Protein AF-A0A6G1HLI0-F1 (afdb_monomer_lite)

Foldseek 3Di:
DDDDDDDDDPDDPPPPPPPVPVPPAQQQWDQFPPPRFIAGALLDPVQQVVVVSRHHHGPPDDDDDDDPDDDCVVLQSNLSNQLSCVVSVHDDDDDDPPPSHHNDDDDDPPDDPPPPPPPPPPDDPPVCPVVPPPDPPDPDDDDDDDD

Sequence (147 aa):
MSFRKRSIPLSSPSTPSTSSSTPQALPGTRPSTTHSRTTTSTGTPSLDKLLGLGAGLALGTSLLLQESGTTDFARALLGTYASEGILQGHTVIVLAPEGSLPLPGLAAERAPPPAKDAPGAGEDMRIAWRYKRLGPHGETRGAWPAD

Structure (mmCIF, N/CA/C/O backbone):
data_AF-A0A6G1HLI0-F1
#
_entry.id   AF-A0A6G1HLI0-F1
#
loop_
_atom_site.group_PDB
_atom_site.id
_atom_site.type_symbol
_atom_site.label_atom_id
_atom_site.label_alt_id
_atom_site.label_comp_id
_atom_site.label_asym_id
_atom_site.label_entity_id
_atom_site.label_seq_id
_atom_site.pdbx_PDB_ins_code
_atom_site.Cartn_x
_atom_site.Cartn_y
_atom_site.Cartn_z
_atom_site.occupancy
_atom_site.B_iso_or_equiv
_atom_site.auth_seq_id
_atom_site.auth_comp_id
_atom_site.auth_asym_id
_atom_site.auth_atom_id
_atom_site.pdbx_PDB_model_num
ATOM 1 N N . MET A 1 1 ? 5.927 -54.879 -58.280 1.00 43.59 1 MET A N 1
ATOM 2 C CA . MET A 1 1 ? 4.859 -53.856 -58.214 1.00 43.59 1 MET A CA 1
ATOM 3 C C . MET A 1 1 ? 5.524 -52.487 -58.156 1.00 43.59 1 MET A C 1
ATOM 5 O O . MET A 1 1 ? 6.368 -52.275 -57.298 1.00 43.59 1 MET A O 1
ATOM 9 N N . SER A 1 2 ? 5.263 -51.632 -59.147 1.00 58.97 2 SER A N 1
ATOM 10 C CA . SER A 1 2 ? 5.956 -50.351 -59.364 1.00 58.97 2 SER A CA 1
ATOM 11 C C . SER A 1 2 ? 5.308 -49.241 -58.534 1.00 58.97 2 SER A C 1
ATOM 13 O O . SER A 1 2 ? 4.133 -48.935 -58.727 1.00 58.97 2 SER A O 1
ATOM 15 N N . PHE A 1 3 ? 6.065 -48.628 -57.623 1.00 53.69 3 PHE A N 1
ATOM 16 C CA . PHE A 1 3 ? 5.626 -47.439 -56.895 1.00 53.69 3 PHE A CA 1
ATOM 17 C C . PHE A 1 3 ? 5.990 -46.191 -57.705 1.00 53.69 3 PHE A C 1
ATOM 19 O O . PHE A 1 3 ? 7.150 -45.786 -57.768 1.00 53.69 3 PHE A O 1
ATOM 26 N N . ARG A 1 4 ? 4.994 -45.570 -58.349 1.00 65.00 4 ARG A N 1
ATOM 27 C CA . ARG A 1 4 ? 5.162 -44.250 -58.971 1.00 65.00 4 ARG A CA 1
ATOM 28 C C . ARG A 1 4 ? 5.201 -43.182 -57.879 1.00 65.00 4 ARG A C 1
ATOM 30 O O . ARG A 1 4 ? 4.207 -42.948 -57.194 1.00 65.00 4 ARG A O 1
ATOM 37 N N . LYS A 1 5 ? 6.348 -42.516 -57.745 1.00 66.06 5 LYS A N 1
ATOM 38 C CA . LYS A 1 5 ? 6.550 -41.359 -56.866 1.00 66.06 5 LYS A CA 1
ATOM 39 C C . LYS A 1 5 ? 5.702 -40.184 -57.371 1.00 66.06 5 LYS A C 1
ATOM 41 O O . LYS A 1 5 ? 6.058 -39.533 -58.346 1.00 66.06 5 LYS A O 1
ATOM 46 N N . ARG A 1 6 ? 4.561 -39.928 -56.726 1.00 65.44 6 ARG A N 1
ATOM 47 C CA . ARG A 1 6 ? 3.786 -38.686 -56.891 1.00 65.44 6 ARG A CA 1
ATOM 48 C C . ARG A 1 6 ? 4.458 -37.597 -56.058 1.00 65.44 6 ARG A C 1
ATOM 50 O O . ARG A 1 6 ? 4.404 -37.636 -54.835 1.00 65.44 6 ARG A O 1
ATOM 57 N N . SER A 1 7 ? 5.113 -36.648 -56.715 1.00 57.88 7 SER A N 1
ATOM 58 C CA . SER A 1 7 ? 5.595 -35.418 -56.086 1.00 57.88 7 SER A CA 1
ATOM 59 C C . SER A 1 7 ? 4.435 -34.430 -55.968 1.00 57.88 7 SER A C 1
ATOM 61 O O . SER A 1 7 ? 4.006 -33.862 -56.970 1.00 57.88 7 SER A O 1
ATOM 63 N N . ILE A 1 8 ? 3.912 -34.254 -54.756 1.00 60.69 8 ILE A N 1
ATOM 64 C CA . ILE A 1 8 ? 2.954 -33.195 -54.430 1.00 60.69 8 ILE A CA 1
ATOM 65 C C . ILE A 1 8 ? 3.783 -31.962 -54.047 1.00 60.69 8 ILE A C 1
ATOM 67 O O . ILE A 1 8 ? 4.501 -32.028 -53.048 1.00 60.69 8 ILE A O 1
ATOM 71 N N . PRO A 1 9 ? 3.744 -30.854 -54.804 1.00 54.84 9 PRO A N 1
ATOM 72 C CA . PRO A 1 9 ? 4.350 -29.615 -54.346 1.00 54.84 9 PRO A CA 1
ATOM 73 C C . PRO A 1 9 ? 3.471 -29.018 -53.236 1.00 54.84 9 PRO A C 1
ATOM 75 O O . PRO A 1 9 ? 2.385 -28.509 -53.508 1.00 54.84 9 PRO A O 1
ATOM 78 N N . LEU A 1 10 ? 3.926 -29.079 -51.979 1.00 51.47 10 LEU A N 1
ATOM 79 C CA . LEU A 1 10 ? 3.397 -28.220 -50.916 1.00 51.47 10 LEU A CA 1
ATOM 80 C C . LEU A 1 10 ? 3.886 -26.795 -51.193 1.00 51.47 10 LEU A C 1
A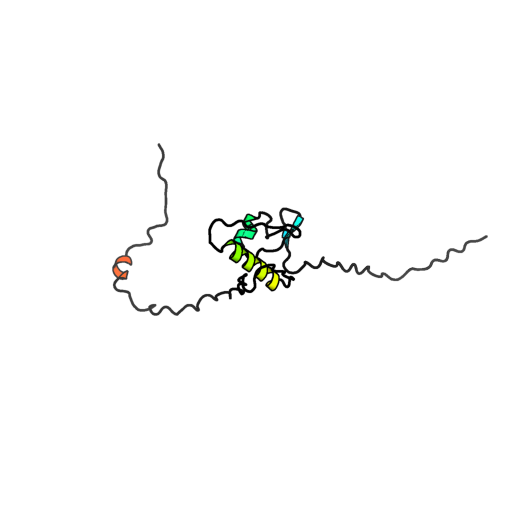TOM 82 O O . LEU A 1 10 ? 4.996 -26.429 -50.817 1.00 51.47 10 LEU A O 1
ATOM 86 N N . SER A 1 11 ? 3.068 -26.002 -51.882 1.00 57.34 11 SER A N 1
ATOM 87 C CA . SER A 1 11 ? 3.250 -24.556 -51.955 1.00 57.34 11 SER A CA 1
ATOM 88 C C . SER A 1 11 ? 2.165 -23.873 -51.139 1.00 57.34 11 SER A C 1
ATOM 90 O O . SER A 1 11 ? 1.025 -23.751 -51.575 1.00 57.34 11 SER A O 1
ATOM 92 N N . SER A 1 12 ? 2.552 -23.439 -49.945 1.00 59.72 12 SER A N 1
ATOM 93 C CA . SER A 1 12 ? 2.124 -22.175 -49.352 1.00 59.72 12 SER A CA 1
ATOM 94 C C . SER A 1 12 ? 3.052 -21.901 -48.167 1.00 59.72 12 SER A C 1
ATOM 96 O O . SER A 1 12 ? 3.007 -22.663 -47.197 1.00 59.72 12 SER A O 1
ATOM 98 N N . PRO A 1 13 ? 3.896 -20.856 -48.186 1.00 51.66 13 PRO A N 1
ATOM 99 C CA . PRO A 1 13 ? 4.469 -20.353 -46.953 1.00 51.66 13 PRO A CA 1
ATOM 100 C C . PRO A 1 13 ? 3.324 -19.694 -46.180 1.00 51.66 13 PRO A C 1
ATOM 102 O O . PRO A 1 13 ? 3.082 -18.497 -46.301 1.00 51.66 13 PRO A O 1
ATOM 105 N N . SER A 1 14 ? 2.583 -20.475 -45.394 1.00 53.16 14 SER A N 1
ATOM 106 C CA . SER A 1 14 ? 1.945 -19.899 -44.222 1.00 53.16 14 SER A CA 1
ATOM 107 C C . SER A 1 14 ? 3.102 -19.507 -43.321 1.00 53.16 14 SER A C 1
ATOM 109 O O . SER A 1 14 ? 3.684 -20.353 -42.639 1.00 53.16 14 SER A O 1
ATOM 111 N N . THR A 1 15 ? 3.499 -18.240 -43.390 1.00 56.34 15 THR A N 1
ATOM 112 C CA . THR A 1 15 ? 4.251 -17.596 -42.322 1.00 56.34 15 THR A CA 1
ATOM 113 C C . THR A 1 15 ? 3.584 -18.064 -41.034 1.00 56.34 15 THR A C 1
ATOM 115 O O . THR A 1 15 ? 2.379 -17.828 -40.892 1.00 56.34 15 THR A O 1
ATOM 118 N N . PRO A 1 16 ? 4.266 -18.772 -40.116 1.00 52.97 16 PRO A N 1
ATOM 119 C CA . PRO A 1 16 ? 3.753 -18.811 -38.769 1.00 52.97 16 PRO A CA 1
ATOM 120 C C . PRO A 1 16 ? 3.744 -17.343 -38.366 1.00 52.97 16 PRO A C 1
ATOM 122 O O . PRO A 1 16 ? 4.791 -16.739 -38.127 1.00 52.97 16 PRO A O 1
ATOM 125 N N . SER A 1 17 ? 2.565 -16.724 -38.380 1.00 51.72 17 SER A N 1
ATOM 126 C CA . SER A 1 17 ? 2.309 -15.562 -37.561 1.00 51.72 17 SER A CA 1
ATOM 127 C C . SER A 1 17 ? 2.446 -16.086 -36.143 1.00 51.72 17 SER A C 1
ATOM 129 O O . SER A 1 17 ? 1.464 -16.421 -35.483 1.00 51.72 17 SER A O 1
ATOM 131 N N . THR A 1 18 ? 3.693 -16.231 -35.699 1.00 51.44 18 THR A N 1
ATOM 132 C CA . THR A 1 18 ? 4.051 -16.142 -34.304 1.00 51.44 18 THR A CA 1
ATOM 133 C C . THR A 1 18 ? 3.601 -14.742 -33.948 1.00 51.44 18 THR A C 1
ATOM 135 O O . THR A 1 18 ? 4.352 -13.777 -34.066 1.00 51.44 18 THR A O 1
ATOM 138 N N . SER A 1 19 ? 2.317 -14.607 -33.619 1.00 52.25 19 SER A N 1
ATOM 139 C CA . SER A 1 19 ? 1.855 -13.547 -32.760 1.00 52.25 19 SER A CA 1
ATOM 140 C C . SER A 1 19 ? 2.711 -13.731 -31.525 1.00 52.25 19 SER A C 1
ATOM 142 O O . SER A 1 19 ? 2.434 -14.588 -30.685 1.00 52.25 19 SER A O 1
ATOM 144 N N . SER A 1 20 ? 3.834 -13.020 -31.484 1.00 52.12 20 SER A N 1
ATOM 145 C CA . SER A 1 20 ? 4.562 -12.765 -30.266 1.00 52.12 20 SER A CA 1
ATOM 146 C C . SER A 1 20 ? 3.558 -12.021 -29.404 1.00 52.12 20 SER A C 1
ATOM 148 O O . SER A 1 20 ? 3.474 -10.795 -29.454 1.00 52.12 20 SER A O 1
ATOM 150 N N . SER A 1 21 ? 2.703 -12.773 -28.712 1.00 55.59 21 SER A N 1
ATOM 151 C CA . SER A 1 21 ? 1.903 -12.276 -27.618 1.00 55.59 21 SER A CA 1
ATOM 152 C C . SER A 1 21 ? 2.939 -11.876 -26.589 1.00 55.59 21 SER A C 1
ATOM 154 O O . SER A 1 21 ? 3.389 -12.692 -25.783 1.00 55.59 21 SER A O 1
ATOM 156 N N . THR A 1 22 ? 3.428 -10.644 -26.711 1.00 60.53 22 THR A N 1
ATOM 157 C CA . THR A 1 22 ? 4.144 -9.987 -25.638 1.00 60.53 22 THR A CA 1
ATOM 158 C C . THR A 1 22 ? 3.262 -10.191 -24.414 1.00 60.53 22 THR A C 1
ATOM 160 O O . THR A 1 22 ? 2.076 -9.856 -24.481 1.00 60.53 22 THR A O 1
ATOM 163 N N . PRO A 1 23 ? 3.759 -10.857 -23.357 1.00 59.44 23 PRO A N 1
ATOM 164 C CA . PRO A 1 23 ? 2.946 -11.130 -22.187 1.00 59.44 23 PRO A CA 1
ATOM 165 C C . PRO A 1 23 ? 2.387 -9.793 -21.717 1.00 59.44 23 PRO A C 1
ATOM 167 O O . PRO A 1 23 ? 3.141 -8.875 -21.393 1.00 59.44 23 PRO A O 1
ATOM 170 N N . GLN A 1 24 ? 1.068 -9.654 -21.813 1.00 61.47 24 GLN A N 1
ATOM 171 C CA . GLN A 1 24 ? 0.383 -8.409 -21.529 1.00 61.47 24 GLN A CA 1
ATOM 172 C C . GLN A 1 24 ? 0.578 -8.148 -20.037 1.00 61.47 24 GLN A C 1
ATOM 174 O O . GLN A 1 24 ? 0.037 -8.870 -19.199 1.00 61.47 24 GLN A O 1
ATOM 179 N N . ALA A 1 25 ? 1.448 -7.192 -19.708 1.00 70.19 25 ALA A N 1
ATOM 180 C CA . ALA A 1 25 ? 1.748 -6.866 -18.325 1.00 70.19 25 ALA A CA 1
ATOM 181 C C . ALA A 1 25 ? 0.444 -6.453 -17.638 1.00 70.19 25 ALA A C 1
ATOM 183 O O . ALA A 1 25 ? -0.278 -5.587 -18.139 1.00 70.19 25 ALA A O 1
ATOM 184 N N . LEU A 1 26 ? 0.129 -7.099 -16.513 1.00 82.19 26 LEU A N 1
ATOM 185 C CA . LEU A 1 26 ? -1.036 -6.734 -15.720 1.00 82.19 26 LEU A CA 1
ATOM 186 C C . LEU A 1 26 ? -0.887 -5.257 -15.315 1.00 82.19 26 LEU A C 1
ATOM 188 O O . LEU A 1 26 ? 0.208 -4.861 -14.888 1.00 82.19 26 LEU A O 1
ATOM 192 N N . PRO A 1 27 ? -1.940 -4.433 -15.449 1.00 85.38 27 PRO A N 1
ATOM 193 C CA . PRO A 1 27 ? -1.873 -3.021 -15.094 1.00 85.38 27 PRO A CA 1
ATOM 194 C C . PRO A 1 27 ? -1.409 -2.875 -13.642 1.00 85.38 27 PRO A C 1
ATOM 196 O O . PRO A 1 27 ? -1.782 -3.673 -12.787 1.00 85.38 27 PRO A O 1
ATOM 199 N N . GLY A 1 28 ? -0.523 -1.916 -13.371 1.00 85.81 28 GLY A N 1
ATOM 200 C CA . GLY A 1 28 ? 0.031 -1.705 -12.028 1.00 85.81 28 GLY A CA 1
ATOM 201 C C . GLY A 1 28 ? 1.120 -2.691 -11.582 1.00 85.81 28 GLY A C 1
ATOM 202 O O . GLY A 1 28 ? 1.756 -2.467 -10.554 1.00 85.81 28 GLY A O 1
ATOM 203 N N . THR A 1 29 ? 1.405 -3.746 -12.356 1.00 89.94 29 THR A N 1
ATOM 204 C CA . THR A 1 29 ? 2.468 -4.710 -12.023 1.00 89.94 29 THR A CA 1
ATOM 205 C C . THR A 1 29 ? 3.778 -4.392 -12.730 1.00 89.94 29 THR A C 1
ATOM 207 O O . THR A 1 29 ? 3.810 -3.905 -13.862 1.00 89.94 29 THR A O 1
ATOM 210 N N . ARG A 1 30 ? 4.891 -4.664 -12.049 1.00 87.31 30 ARG A N 1
ATOM 211 C CA . ARG A 1 30 ? 6.247 -4.455 -12.563 1.00 87.31 30 ARG A CA 1
ATOM 212 C C . ARG A 1 30 ? 7.100 -5.683 -12.242 1.00 87.31 30 ARG A C 1
ATOM 214 O O . ARG A 1 30 ? 6.957 -6.246 -11.158 1.00 87.31 30 ARG A O 1
ATOM 221 N N . PRO A 1 31 ? 7.975 -6.142 -13.147 1.00 85.88 31 PRO A N 1
ATOM 222 C CA . PRO A 1 31 ? 8.914 -7.206 -12.816 1.00 85.88 31 PRO A CA 1
ATOM 223 C C . PRO A 1 31 ? 9.942 -6.689 -11.800 1.00 85.88 31 PRO A C 1
ATOM 225 O O . PRO A 1 31 ? 10.559 -5.645 -12.014 1.00 85.88 31 PRO A O 1
ATOM 228 N N . SER A 1 32 ? 10.137 -7.412 -10.694 1.00 81.50 32 SER A N 1
ATOM 229 C CA . SER A 1 32 ? 11.199 -7.106 -9.734 1.00 81.50 32 SER A CA 1
ATOM 230 C C . SER A 1 32 ? 12.561 -7.372 -10.363 1.00 81.50 32 SER A C 1
ATOM 232 O O . SER A 1 32 ? 12.813 -8.459 -10.889 1.00 81.50 32 SER A O 1
ATOM 234 N N . THR A 1 33 ? 13.468 -6.408 -10.232 1.00 74.44 33 THR A N 1
ATOM 235 C CA . THR A 1 33 ? 14.874 -6.542 -10.637 1.00 74.44 33 THR A CA 1
ATOM 236 C C . THR A 1 33 ? 15.643 -7.537 -9.771 1.00 74.44 33 THR A C 1
ATOM 238 O O . THR A 1 33 ? 16.666 -8.057 -10.202 1.00 74.44 33 THR A O 1
ATOM 241 N N . THR A 1 34 ? 15.163 -7.799 -8.551 1.00 76.38 34 THR A N 1
ATOM 242 C CA . THR A 1 34 ? 15.908 -8.538 -7.522 1.00 76.38 34 THR A CA 1
ATOM 243 C C . THR A 1 34 ? 15.417 -9.974 -7.356 1.00 76.38 34 THR A C 1
ATOM 245 O O . THR A 1 34 ? 16.201 -10.843 -6.988 1.00 76.38 34 THR A O 1
ATOM 248 N N . HIS A 1 35 ? 14.130 -10.249 -7.599 1.00 70.94 35 HIS A N 1
ATOM 249 C CA . HIS A 1 35 ? 13.535 -11.536 -7.212 1.00 70.94 35 HIS A CA 1
ATOM 250 C C . HIS A 1 35 ? 12.799 -12.294 -8.322 1.00 70.94 35 HIS A C 1
ATOM 252 O O . HIS A 1 35 ? 12.101 -13.261 -8.029 1.00 70.94 35 HIS A O 1
ATOM 258 N N . SER A 1 36 ? 12.921 -11.887 -9.593 1.00 80.06 36 SER A N 1
ATOM 259 C CA . SER A 1 36 ? 12.217 -12.494 -10.750 1.00 80.06 36 SER A CA 1
ATOM 260 C C . SER A 1 36 ? 10.688 -12.608 -10.601 1.00 80.06 36 SER A C 1
ATOM 262 O O . SER A 1 36 ? 10.016 -13.261 -11.394 1.00 80.06 36 SER A O 1
ATOM 264 N N . ARG A 1 37 ? 10.122 -11.953 -9.582 1.00 84.69 37 ARG A N 1
ATOM 265 C CA . ARG A 1 37 ? 8.705 -11.969 -9.231 1.00 84.69 37 ARG A CA 1
ATOM 266 C C . ARG A 1 37 ? 8.079 -10.643 -9.622 1.00 84.69 37 ARG A C 1
ATOM 268 O O . ARG A 1 37 ? 8.717 -9.597 -9.547 1.00 84.69 37 ARG A O 1
ATOM 275 N N . THR A 1 38 ? 6.819 -10.678 -10.016 1.00 89.38 38 THR A N 1
ATOM 276 C CA . THR A 1 38 ? 6.028 -9.473 -10.263 1.00 89.38 38 THR A CA 1
ATOM 277 C C . THR A 1 38 ? 5.687 -8.790 -8.941 1.00 89.38 38 THR A C 1
ATOM 279 O O . THR A 1 38 ? 5.186 -9.436 -8.014 1.00 89.38 38 THR A O 1
ATOM 282 N N . THR A 1 39 ? 5.949 -7.492 -8.852 1.00 91.56 39 THR A N 1
ATOM 283 C CA . THR A 1 39 ? 5.605 -6.632 -7.716 1.00 91.56 39 THR A CA 1
ATOM 284 C C . THR A 1 39 ? 4.538 -5.621 -8.119 1.00 91.56 39 THR A C 1
ATOM 286 O O . THR A 1 39 ? 4.396 -5.287 -9.297 1.00 91.56 39 THR A O 1
ATOM 289 N N . THR A 1 40 ? 3.794 -5.131 -7.134 1.00 92.81 40 THR A N 1
ATOM 290 C CA . THR A 1 40 ? 2.882 -3.991 -7.252 1.00 92.81 40 THR A CA 1
ATOM 291 C C . THR A 1 40 ? 3.322 -2.885 -6.296 1.00 92.81 40 THR A C 1
ATOM 293 O O . THR A 1 40 ? 3.879 -3.175 -5.234 1.00 92.81 40 THR A O 1
ATOM 296 N N . SER A 1 41 ? 3.094 -1.626 -6.666 1.00 92.25 41 SER A N 1
ATOM 297 C CA . SER A 1 41 ? 3.400 -0.495 -5.785 1.00 92.25 41 SER A CA 1
ATOM 298 C C . SER A 1 41 ? 2.472 -0.490 -4.575 1.00 92.25 41 SER A C 1
ATOM 300 O O . SER A 1 41 ? 1.304 -0.864 -4.670 1.00 92.25 41 SER A O 1
ATOM 302 N N . THR A 1 42 ? 2.987 -0.045 -3.431 1.00 93.38 42 THR A N 1
ATOM 303 C CA . THR A 1 42 ? 2.173 0.158 -2.231 1.00 93.38 42 THR A CA 1
ATOM 304 C C . THR A 1 42 ? 1.493 1.531 -2.169 1.00 93.38 42 THR A C 1
ATOM 306 O O . THR A 1 42 ? 0.838 1.843 -1.176 1.00 93.38 42 THR A O 1
ATOM 309 N N . GLY A 1 43 ? 1.679 2.380 -3.186 1.00 92.00 43 GLY A N 1
ATOM 310 C CA . GLY A 1 43 ? 1.227 3.777 -3.191 1.00 92.00 43 GLY A CA 1
ATOM 311 C C . GLY A 1 43 ? 2.141 4.724 -2.402 1.00 92.00 43 GLY A C 1
ATOM 312 O O . GLY A 1 43 ? 1.956 5.939 -2.435 1.00 92.00 43 GLY A O 1
ATOM 313 N N . THR A 1 44 ? 3.164 4.197 -1.715 1.00 92.50 44 THR A N 1
ATOM 314 C CA . THR A 1 44 ? 4.161 4.994 -0.986 1.00 92.50 44 THR A CA 1
ATOM 315 C C . THR A 1 44 ? 5.585 4.670 -1.459 1.00 92.50 44 THR A C 1
ATOM 317 O O . THR A 1 44 ? 6.135 3.616 -1.134 1.00 92.50 44 THR A O 1
ATOM 320 N N . PRO A 1 45 ? 6.251 5.590 -2.189 1.00 91.31 45 PRO A N 1
ATOM 321 C CA . PRO A 1 45 ? 7.573 5.328 -2.767 1.00 91.31 45 PRO A CA 1
ATOM 322 C C . PRO A 1 45 ? 8.668 5.011 -1.740 1.00 91.31 45 PRO A C 1
ATOM 324 O O . PRO A 1 45 ? 9.655 4.352 -2.064 1.00 91.31 45 PRO A O 1
ATOM 327 N N . SER A 1 46 ? 8.538 5.510 -0.509 1.00 92.31 46 SER A N 1
ATOM 328 C CA . SER A 1 46 ? 9.466 5.220 0.587 1.00 92.31 46 SER A CA 1
ATOM 329 C C . SER A 1 46 ? 9.328 3.783 1.089 1.00 92.31 46 SER A C 1
ATOM 331 O O . SER A 1 46 ? 10.343 3.115 1.289 1.00 92.31 46 SER A O 1
ATOM 333 N N . LEU A 1 47 ? 8.096 3.291 1.243 1.00 92.62 47 LEU A N 1
ATOM 334 C CA . LEU A 1 47 ? 7.821 1.917 1.658 1.00 92.62 47 LEU A CA 1
ATOM 335 C C . LEU A 1 47 ? 8.244 0.926 0.572 1.00 92.62 47 LEU A C 1
ATOM 337 O O . LEU A 1 47 ? 8.902 -0.066 0.874 1.00 92.62 47 LEU A O 1
ATOM 341 N N . ASP A 1 48 ? 7.968 1.242 -0.695 1.00 91.88 48 ASP A N 1
ATOM 342 C CA . ASP A 1 48 ? 8.369 0.408 -1.834 1.00 91.88 48 ASP A CA 1
ATOM 343 C C . ASP A 1 48 ? 9.886 0.182 -1.892 1.00 91.88 48 ASP A C 1
ATOM 345 O O . ASP A 1 48 ? 10.345 -0.915 -2.220 1.00 91.88 48 ASP A O 1
ATOM 349 N N . LYS A 1 49 ? 10.671 1.205 -1.533 1.00 89.81 49 LYS A N 1
ATOM 350 C CA . LYS A 1 49 ? 12.131 1.101 -1.408 1.00 89.81 49 LYS A CA 1
ATOM 351 C C . LYS A 1 49 ? 12.543 0.267 -0.198 1.00 89.81 49 LYS A C 1
ATOM 353 O O . LYS A 1 49 ? 13.463 -0.539 -0.310 1.00 89.81 49 LYS A O 1
ATOM 358 N N . LEU A 1 50 ? 11.870 0.445 0.939 1.00 91.88 50 LEU A N 1
ATOM 359 C CA . LEU A 1 50 ? 12.186 -0.252 2.188 1.00 91.88 50 LEU A CA 1
ATOM 360 C C . LEU A 1 50 ? 11.934 -1.762 2.100 1.00 91.88 50 LEU A C 1
ATOM 362 O O . LEU A 1 50 ? 12.674 -2.537 2.697 1.00 91.88 50 LEU A O 1
ATOM 366 N N . LEU A 1 51 ? 10.952 -2.191 1.303 1.00 88.50 51 LEU A N 1
ATOM 367 C CA . LEU A 1 51 ? 10.696 -3.610 1.046 1.00 88.50 51 LEU A CA 1
ATOM 368 C C . LEU A 1 51 ? 11.843 -4.304 0.286 1.00 88.50 51 LEU A C 1
ATOM 370 O O . LEU A 1 51 ? 11.885 -5.529 0.247 1.00 88.50 51 LEU A O 1
ATOM 374 N N . 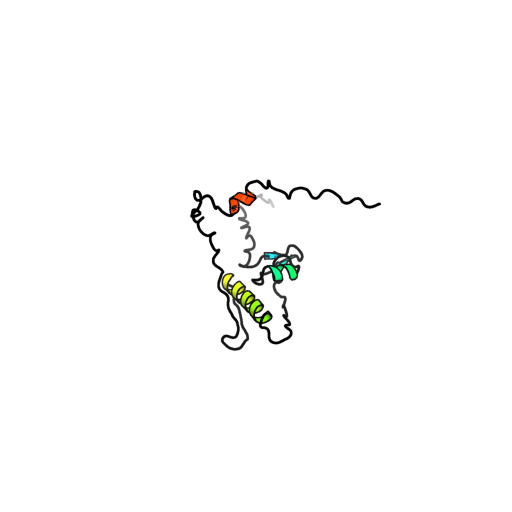GLY A 1 52 ? 12.775 -3.561 -0.326 1.00 79.31 52 GLY A N 1
ATOM 375 C CA . GLY A 1 52 ? 13.978 -4.122 -0.958 1.00 79.31 52 GLY A CA 1
ATOM 376 C C . GLY A 1 52 ? 13.726 -4.926 -2.242 1.00 79.31 52 GLY A C 1
ATOM 377 O O . GLY A 1 52 ? 14.663 -5.437 -2.854 1.00 79.31 52 GLY A O 1
ATOM 378 N N . LEU A 1 53 ? 12.473 -5.010 -2.695 1.00 75.38 53 LEU A N 1
ATOM 379 C CA . LEU A 1 53 ? 12.072 -5.735 -3.907 1.00 75.38 53 LEU A CA 1
ATOM 380 C C . LEU A 1 53 ? 12.139 -4.863 -5.177 1.00 75.38 53 LEU A C 1
ATOM 382 O O . LEU A 1 53 ? 11.785 -5.321 -6.266 1.00 75.38 53 LEU A O 1
ATOM 386 N N . GLY A 1 54 ? 12.596 -3.614 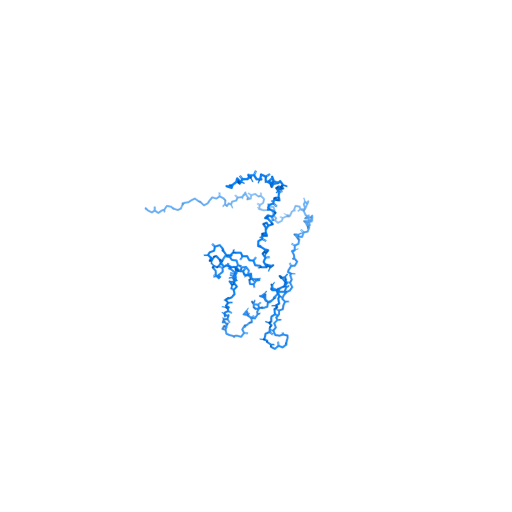-5.042 1.00 67.62 54 GLY A N 1
ATOM 387 C CA . GLY A 1 54 ? 12.843 -2.658 -6.125 1.00 67.62 54 GLY A CA 1
ATOM 388 C C . GLY A 1 54 ? 11.634 -1.798 -6.502 1.00 67.62 54 GLY A C 1
ATOM 389 O O . GLY A 1 54 ? 11.800 -0.606 -6.743 1.00 67.62 54 GLY A O 1
ATOM 390 N N . ALA A 1 55 ? 10.427 -2.374 -6.524 1.00 77.31 55 ALA A N 1
ATOM 391 C CA . ALA A 1 55 ? 9.222 -1.698 -7.018 1.00 77.31 55 ALA A CA 1
ATOM 392 C C . ALA A 1 55 ? 7.942 -2.031 -6.223 1.00 77.31 55 ALA A C 1
ATOM 394 O O . ALA A 1 55 ? 6.858 -2.093 -6.803 1.00 77.31 55 ALA A O 1
ATOM 395 N N . GLY A 1 56 ? 8.070 -2.276 -4.915 1.00 89.75 56 GLY A N 1
ATOM 396 C CA . GLY A 1 56 ? 6.935 -2.486 -4.011 1.00 89.75 56 GLY A CA 1
ATOM 397 C C . GLY A 1 56 ? 6.769 -3.918 -3.512 1.00 89.75 56 GLY A C 1
ATOM 398 O O . GLY A 1 56 ? 7.747 -4.631 -3.293 1.00 89.75 56 GLY A O 1
ATOM 399 N N . LEU A 1 57 ? 5.526 -4.331 -3.286 1.00 92.19 57 LEU A N 1
ATOM 400 C CA . LEU A 1 57 ? 5.169 -5.610 -2.678 1.00 92.19 57 LEU A CA 1
ATOM 401 C C . LEU A 1 57 ? 5.057 -6.718 -3.735 1.00 92.19 57 LEU A C 1
ATOM 403 O O . LEU A 1 57 ? 4.401 -6.549 -4.761 1.00 92.19 57 LEU A O 1
ATOM 407 N N . ALA A 1 58 ? 5.663 -7.880 -3.490 1.00 91.88 58 ALA A N 1
ATOM 408 C CA . ALA A 1 58 ? 5.561 -9.028 -4.392 1.00 91.88 58 ALA A CA 1
ATOM 409 C C . ALA A 1 58 ? 4.151 -9.651 -4.401 1.00 91.88 58 ALA A C 1
ATOM 411 O O . ALA A 1 58 ? 3.571 -9.913 -3.346 1.00 91.88 58 ALA A O 1
ATOM 412 N N . LEU A 1 59 ? 3.621 -9.975 -5.585 1.00 90.56 59 LEU A N 1
ATOM 413 C CA . LEU A 1 59 ? 2.295 -10.597 -5.720 1.00 90.56 59 LEU A CA 1
ATOM 414 C C . LEU A 1 59 ? 2.246 -11.966 -5.047 1.00 90.56 59 LEU A C 1
ATOM 416 O O . LEU A 1 59 ? 3.081 -12.807 -5.360 1.00 90.56 59 LEU A O 1
ATOM 420 N N . GLY A 1 60 ? 1.252 -12.223 -4.193 1.00 90.75 60 GLY A N 1
ATOM 421 C CA . GLY A 1 60 ? 1.142 -13.458 -3.401 1.00 90.75 60 GLY A CA 1
ATOM 422 C C . GLY A 1 60 ? 1.971 -13.428 -2.112 1.00 90.75 60 GLY A C 1
ATOM 423 O O . GLY A 1 60 ? 2.388 -14.474 -1.619 1.00 90.75 60 GLY A O 1
ATOM 424 N N . THR A 1 61 ? 2.289 -12.234 -1.616 1.00 91.75 61 THR A N 1
ATOM 425 C CA . THR A 1 61 ? 2.824 -12.015 -0.268 1.00 91.75 61 THR A CA 1
ATOM 426 C C . THR A 1 61 ? 1.854 -11.155 0.529 1.00 91.75 61 THR A C 1
ATOM 428 O O . THR A 1 61 ? 1.016 -10.462 -0.045 1.00 91.75 61 THR A O 1
ATOM 431 N N . SER A 1 62 ? 1.962 -11.214 1.852 1.00 93.31 62 SER A N 1
ATOM 432 C CA . SER A 1 62 ? 1.200 -10.379 2.776 1.00 93.31 62 SER A CA 1
ATOM 433 C C . SER A 1 62 ? 2.149 -9.470 3.547 1.00 93.31 62 SER A C 1
ATOM 435 O O . SER A 1 62 ? 3.207 -9.920 3.988 1.00 93.31 62 SER A O 1
ATOM 437 N N . LEU A 1 63 ? 1.748 -8.219 3.751 1.00 93.62 63 LEU A N 1
ATOM 438 C CA . LEU A 1 63 ? 2.463 -7.252 4.576 1.00 93.62 63 LEU A CA 1
ATOM 439 C C . LEU A 1 63 ? 1.670 -7.010 5.863 1.00 93.62 63 LEU A C 1
ATOM 441 O O . LEU A 1 63 ? 0.493 -6.662 5.801 1.00 93.62 63 LEU A O 1
ATOM 445 N N . LEU A 1 64 ? 2.313 -7.183 7.018 1.00 94.94 64 LEU A N 1
ATOM 446 C CA . LEU A 1 64 ? 1.749 -6.830 8.320 1.00 94.94 64 LEU A CA 1
ATOM 447 C C . LEU A 1 64 ? 2.366 -5.509 8.785 1.00 94.94 64 LEU A C 1
ATOM 449 O O . LEU A 1 64 ? 3.587 -5.398 8.877 1.00 94.94 64 LEU A O 1
ATOM 453 N N . LEU A 1 65 ? 1.521 -4.525 9.090 1.00 94.00 65 LEU A N 1
ATOM 454 C CA . LEU A 1 65 ? 1.937 -3.245 9.656 1.00 94.00 65 LEU A CA 1
ATOM 455 C C . LEU A 1 65 ? 1.565 -3.217 11.136 1.00 94.00 65 LEU A C 1
ATOM 457 O O . LEU A 1 65 ? 0.387 -3.273 11.481 1.00 94.00 65 LEU A O 1
ATOM 461 N N . GLN A 1 66 ? 2.573 -3.137 12.001 1.00 94.81 66 GLN A N 1
ATOM 462 C CA . GLN A 1 66 ? 2.380 -2.953 13.433 1.00 94.81 66 GLN A CA 1
ATOM 463 C C . GLN A 1 66 ? 2.637 -1.492 13.788 1.00 94.81 66 GLN A C 1
ATOM 465 O O . GLN A 1 66 ? 3.687 -0.939 13.469 1.00 94.81 66 GLN A O 1
ATOM 470 N N . GLU A 1 67 ? 1.682 -0.888 14.481 1.00 95.12 67 GLU A N 1
ATOM 471 C CA . GLU A 1 67 ? 1.781 0.468 15.001 1.00 95.12 67 GLU A CA 1
ATOM 472 C C . GLU A 1 67 ? 1.732 0.429 16.528 1.00 95.12 67 GLU A C 1
ATOM 474 O O . GLU A 1 67 ? 0.987 -0.352 17.119 1.00 95.12 67 GLU A O 1
ATOM 479 N N . SER A 1 68 ? 2.571 1.241 17.168 1.00 95.38 68 SER A N 1
ATOM 480 C CA . SER A 1 68 ? 2.606 1.373 18.621 1.00 95.38 68 SER A CA 1
ATOM 481 C C . SER A 1 68 ? 1.955 2.689 19.024 1.00 95.38 68 SER A C 1
ATOM 483 O O . SER A 1 68 ? 2.363 3.744 18.547 1.00 95.38 68 SER A O 1
ATOM 485 N N . GLY A 1 69 ? 1.003 2.634 19.957 1.00 93.25 69 GLY A N 1
ATOM 486 C CA . GLY A 1 69 ? 0.299 3.810 20.470 1.00 93.25 69 GLY A CA 1
ATOM 487 C C . GLY A 1 69 ? -1.081 4.007 19.844 1.00 93.25 69 GLY A C 1
ATOM 488 O O . GLY A 1 69 ? -1.733 3.048 19.448 1.00 93.25 69 GLY A O 1
ATOM 489 N N . THR A 1 70 ? -1.534 5.261 19.816 1.00 91.31 70 THR A N 1
ATOM 490 C CA . THR A 1 70 ? -2.872 5.678 19.350 1.00 91.31 70 THR A CA 1
ATOM 491 C C . THR A 1 70 ? -2.816 6.482 18.050 1.00 91.31 70 THR A C 1
ATOM 493 O O . THR A 1 70 ? -3.701 7.291 17.780 1.00 91.31 70 THR A O 1
ATOM 496 N N . THR A 1 71 ? -1.722 6.368 17.304 1.00 94.06 71 THR A N 1
ATOM 497 C CA . THR A 1 71 ? -1.561 7.037 16.014 1.00 94.06 71 THR A CA 1
ATOM 498 C C . THR A 1 71 ? -2.226 6.211 14.909 1.00 94.06 71 THR A C 1
ATOM 500 O O . THR A 1 71 ? -2.493 5.027 15.095 1.00 94.06 71 THR A O 1
ATOM 503 N N . ASP A 1 72 ? -2.521 6.853 13.776 1.00 91.38 72 ASP A N 1
ATOM 504 C CA . ASP A 1 72 ? -3.211 6.242 12.628 1.00 91.38 72 ASP A CA 1
ATOM 505 C C . ASP A 1 72 ? -2.294 6.138 11.387 1.00 91.38 72 ASP A C 1
ATOM 507 O O . ASP A 1 72 ? -2.746 6.236 10.239 1.00 91.38 72 ASP A O 1
ATOM 511 N N . PHE A 1 73 ? -0.982 5.970 11.573 1.00 93.62 73 PHE A N 1
ATOM 512 C CA . PHE A 1 73 ? -0.026 5.907 10.462 1.00 93.62 73 PHE A CA 1
ATOM 513 C C . PHE A 1 73 ? -0.174 4.626 9.641 1.00 93.62 73 PHE A C 1
ATOM 515 O O . PHE A 1 73 ? -0.157 4.686 8.409 1.00 93.62 73 PHE A O 1
ATOM 522 N N . ALA A 1 74 ? -0.367 3.472 10.283 1.00 94.12 74 ALA A N 1
ATOM 523 C CA . ALA A 1 74 ? -0.596 2.213 9.576 1.00 94.12 74 ALA A CA 1
ATOM 524 C C . ALA A 1 74 ? -1.891 2.281 8.762 1.00 94.12 74 ALA A C 1
ATOM 526 O O . ALA A 1 74 ? -1.937 1.833 7.616 1.00 94.12 74 ALA A O 1
ATOM 527 N N . ARG A 1 75 ? -2.924 2.922 9.317 1.00 92.12 75 ARG A N 1
ATOM 528 C CA . ARG A 1 75 ? -4.187 3.168 8.619 1.00 92.12 75 ARG A CA 1
ATOM 529 C C . ARG A 1 75 ? -4.005 4.077 7.402 1.00 92.12 75 ARG A C 1
ATOM 531 O O . ARG A 1 75 ? -4.594 3.803 6.358 1.00 92.12 75 ARG A O 1
ATOM 538 N N . ALA A 1 76 ? -3.183 5.122 7.498 1.00 93.44 76 ALA A N 1
ATOM 539 C CA . ALA A 1 76 ? -2.860 5.973 6.354 1.00 93.44 76 ALA A CA 1
ATOM 540 C C . ALA A 1 76 ? -2.135 5.191 5.241 1.00 93.44 76 ALA A C 1
ATOM 542 O O . ALA A 1 76 ? -2.509 5.313 4.075 1.00 93.44 76 ALA A O 1
ATOM 543 N N . LEU A 1 77 ? -1.169 4.334 5.598 1.00 94.62 77 LEU A N 1
ATOM 544 C CA . LEU A 1 77 ? -0.466 3.464 4.644 1.00 94.62 77 LEU A CA 1
ATOM 545 C C . LEU A 1 77 ? -1.415 2.466 3.959 1.00 94.62 77 LEU A C 1
ATOM 547 O O . LEU A 1 77 ? -1.368 2.296 2.740 1.00 94.62 77 LEU A O 1
ATOM 551 N N . LEU A 1 78 ? -2.324 1.846 4.717 1.00 94.44 78 LEU A N 1
ATOM 552 C CA . LEU A 1 78 ? -3.365 0.974 4.160 1.00 94.44 78 LEU A CA 1
ATOM 553 C C . LEU A 1 78 ? -4.300 1.738 3.212 1.00 94.44 78 LEU A C 1
ATOM 555 O O . LEU A 1 78 ? -4.682 1.218 2.165 1.00 94.44 78 LEU A O 1
ATOM 559 N N . GLY A 1 79 ? -4.631 2.986 3.547 1.00 94.69 79 GLY A N 1
ATOM 560 C CA . GLY A 1 79 ? -5.426 3.869 2.699 1.00 94.69 79 GLY A CA 1
ATOM 561 C C . GLY A 1 79 ? -4.749 4.175 1.365 1.00 94.69 79 GLY A C 1
ATOM 562 O O . GLY A 1 79 ? -5.379 4.078 0.309 1.00 94.69 79 GLY A O 1
ATOM 563 N N . THR A 1 80 ? -3.446 4.470 1.389 1.00 94.75 80 THR A N 1
ATOM 564 C CA . THR A 1 80 ? -2.653 4.659 0.164 1.00 94.75 80 THR A CA 1
ATOM 565 C C . THR A 1 80 ? -2.543 3.376 -0.654 1.00 94.75 80 THR A C 1
ATOM 567 O O . THR A 1 80 ? -2.665 3.439 -1.872 1.00 94.75 80 THR A O 1
ATOM 570 N N . TYR A 1 81 ? -2.419 2.214 -0.003 1.00 95.06 81 TYR A N 1
ATOM 571 C CA . TYR A 1 81 ? -2.376 0.915 -0.679 1.00 95.06 81 TYR A CA 1
ATOM 572 C C . TYR A 1 81 ? -3.682 0.609 -1.418 1.00 95.06 81 TYR A C 1
ATOM 574 O O . TYR A 1 81 ? -3.679 0.226 -2.588 1.00 95.06 81 TYR A O 1
ATOM 582 N N . ALA A 1 82 ? -4.815 0.833 -0.751 1.00 95.19 82 ALA A N 1
ATOM 583 C CA . ALA A 1 82 ? -6.132 0.673 -1.352 1.00 95.19 82 ALA A CA 1
ATOM 584 C C . ALA A 1 82 ? -6.355 1.659 -2.509 1.00 95.19 82 ALA A C 1
ATOM 586 O O . ALA A 1 82 ? -6.864 1.275 -3.560 1.00 95.19 82 ALA A O 1
ATOM 587 N N . SER A 1 83 ? -5.938 2.915 -2.341 1.00 94.81 83 SER A N 1
ATOM 588 C CA . SER A 1 83 ? -6.085 3.946 -3.377 1.00 94.81 83 SER A CA 1
ATOM 589 C C . SER A 1 83 ? -5.227 3.648 -4.606 1.00 94.81 83 SER A C 1
ATOM 591 O O . SER A 1 83 ? -5.707 3.786 -5.728 1.00 94.81 83 SER A O 1
ATOM 593 N N . GLU A 1 84 ? -4.000 3.161 -4.410 1.00 93.56 84 GLU A N 1
ATOM 594 C CA . GLU A 1 84 ? -3.125 2.705 -5.493 1.00 93.56 84 GLU A CA 1
ATOM 595 C C . GLU A 1 84 ? -3.769 1.552 -6.276 1.00 93.56 84 GLU A C 1
ATOM 597 O O . GLU A 1 84 ? -3.825 1.597 -7.504 1.00 93.56 84 GLU A O 1
ATOM 602 N N . GLY A 1 85 ? -4.346 0.566 -5.579 1.00 93.56 85 GLY A N 1
ATOM 603 C CA . GLY A 1 85 ? -5.086 -0.526 -6.217 1.00 93.56 85 GLY A CA 1
ATOM 604 C C . GLY A 1 85 ? -6.266 -0.026 -7.057 1.00 93.56 85 GLY A C 1
ATOM 605 O O . GLY A 1 85 ? -6.435 -0.454 -8.198 1.00 93.56 85 GLY A O 1
ATOM 606 N N . ILE A 1 86 ? -7.040 0.936 -6.546 1.00 94.00 86 ILE A N 1
ATOM 607 C CA . ILE A 1 86 ? -8.159 1.546 -7.283 1.00 94.00 86 ILE A CA 1
ATOM 608 C C . ILE A 1 86 ? -7.659 2.271 -8.543 1.00 94.00 86 ILE A C 1
ATOM 610 O O . ILE A 1 86 ? -8.230 2.087 -9.618 1.00 94.00 86 ILE A O 1
ATOM 614 N N . LEU A 1 87 ? -6.580 3.054 -8.440 1.00 92.94 87 LEU A N 1
ATOM 615 C CA . LEU A 1 87 ? -5.995 3.785 -9.573 1.00 92.94 87 LEU A CA 1
ATOM 616 C C . LEU A 1 87 ? -5.450 2.851 -10.659 1.00 92.94 87 LEU A C 1
ATOM 618 O O . LEU A 1 87 ? -5.531 3.163 -11.846 1.00 92.94 87 LEU A O 1
ATOM 622 N N . GLN A 1 88 ? -4.923 1.694 -10.264 1.00 91.31 88 GLN A N 1
ATOM 623 C CA . GLN A 1 88 ? -4.427 0.667 -11.180 1.00 91.31 88 GLN A CA 1
ATOM 624 C C . GLN A 1 88 ? -5.547 -0.203 -11.782 1.00 91.31 88 GLN A C 1
ATOM 626 O O . GLN A 1 88 ? -5.273 -1.037 -12.648 1.00 91.31 88 GLN A O 1
ATOM 631 N N . GLY A 1 89 ? -6.801 -0.019 -11.353 1.00 92.50 89 GLY A N 1
ATOM 632 C CA . GLY A 1 89 ? -7.946 -0.817 -11.796 1.00 92.50 89 GLY A CA 1
ATOM 633 C C . GLY A 1 89 ? -8.016 -2.208 -11.157 1.00 92.50 89 GLY A C 1
ATOM 634 O O . GLY A 1 89 ? -8.600 -3.123 -11.736 1.00 92.50 89 GLY A O 1
ATOM 635 N N . HIS A 1 90 ? -7.403 -2.399 -9.987 1.00 93.19 90 HIS A N 1
ATOM 636 C CA . HIS A 1 90 ? -7.484 -3.644 -9.221 1.00 93.19 90 HIS A CA 1
ATOM 637 C C . HIS A 1 90 ? -8.761 -3.696 -8.383 1.00 93.19 90 HIS A C 1
ATOM 639 O O . HIS A 1 90 ? -9.273 -2.683 -7.908 1.00 93.19 90 HIS A O 1
ATOM 645 N N . THR A 1 91 ? -9.260 -4.908 -8.142 1.00 94.56 91 THR A N 1
ATOM 646 C CA . THR A 1 91 ? -10.329 -5.130 -7.165 1.00 94.56 91 THR A CA 1
ATOM 647 C C . THR A 1 91 ? -9.746 -5.076 -5.757 1.00 94.56 91 THR A C 1
ATOM 649 O O . THR A 1 91 ? -8.959 -5.940 -5.374 1.00 94.56 91 THR A O 1
ATOM 652 N N . VAL A 1 92 ? -10.153 -4.075 -4.979 1.00 94.12 92 VAL A N 1
ATOM 653 C CA . VAL A 1 92 ? -9.719 -3.897 -3.590 1.00 94.12 92 VAL A CA 1
ATOM 654 C C . VAL A 1 92 ? -10.823 -4.360 -2.646 1.00 94.12 92 VAL A C 1
ATOM 656 O O . VAL A 1 92 ? -11.971 -3.939 -2.767 1.00 94.12 92 VAL A O 1
ATOM 659 N N . ILE A 1 93 ? -10.466 -5.220 -1.693 1.00 94.56 93 ILE A N 1
ATOM 660 C CA . ILE A 1 93 ? -11.362 -5.695 -0.636 1.00 94.56 93 ILE A CA 1
ATOM 661 C C . ILE A 1 93 ? -10.884 -5.092 0.681 1.00 94.56 93 ILE A C 1
ATOM 663 O O . ILE A 1 93 ? -9.739 -5.301 1.080 1.00 94.56 93 ILE A O 1
ATOM 667 N N . VAL A 1 94 ? -11.764 -4.357 1.360 1.00 93.50 94 VAL A N 1
ATOM 668 C CA . VAL A 1 94 ? -11.483 -3.751 2.665 1.00 93.50 94 VAL A CA 1
ATOM 669 C C . VAL A 1 94 ? -12.359 -4.422 3.712 1.00 93.50 94 VAL A C 1
ATOM 671 O O . VAL A 1 94 ? -13.582 -4.341 3.646 1.00 93.50 94 VAL A O 1
ATOM 674 N N . LEU A 1 95 ? -11.727 -5.078 4.684 1.00 94.25 95 LEU A N 1
ATOM 675 C CA . LEU A 1 95 ? -12.400 -5.618 5.862 1.00 94.25 95 LEU A CA 1
ATOM 676 C C . LEU A 1 95 ? -12.127 -4.696 7.047 1.00 94.25 95 LEU A C 1
ATOM 678 O O . LEU A 1 95 ? -11.124 -4.841 7.743 1.00 94.25 95 LEU A O 1
ATOM 682 N N . ALA A 1 96 ? -13.005 -3.723 7.244 1.00 89.94 96 ALA A N 1
ATOM 683 C CA . ALA A 1 96 ? -12.922 -2.775 8.343 1.00 89.94 96 ALA A CA 1
ATOM 684 C C . ALA A 1 96 ? -14.306 -2.139 8.586 1.00 89.94 96 ALA A C 1
ATOM 686 O O . ALA A 1 96 ? -15.188 -2.278 7.734 1.00 89.94 96 ALA A O 1
ATOM 687 N N . PRO A 1 97 ? -14.530 -1.446 9.717 1.00 91.75 97 PRO A N 1
ATOM 688 C CA . PRO A 1 97 ? -15.759 -0.684 9.932 1.00 91.75 97 PRO A CA 1
ATOM 689 C C . PRO A 1 97 ? -16.014 0.333 8.808 1.00 91.75 97 PRO A C 1
ATOM 691 O O . PRO A 1 97 ? -15.078 0.819 8.168 1.00 91.75 97 PRO A O 1
ATOM 694 N N . GLU A 1 98 ? -17.268 0.699 8.563 1.00 88.62 98 GLU A N 1
ATOM 695 C CA . GLU A 1 98 ? -17.574 1.687 7.525 1.00 88.62 98 GLU A CA 1
ATOM 696 C C . GLU A 1 98 ? -16.884 3.035 7.795 1.00 88.62 98 GLU A C 1
ATOM 698 O O . GLU A 1 98 ? -16.778 3.488 8.935 1.00 88.62 98 GLU A O 1
ATOM 703 N N . GLY A 1 99 ? -16.343 3.661 6.742 1.00 85.62 99 GLY A N 1
ATOM 704 C CA . GLY A 1 99 ? -15.603 4.928 6.852 1.00 85.62 99 GLY A CA 1
ATOM 705 C C . GLY A 1 99 ? -14.254 4.824 7.580 1.00 85.62 99 GLY A C 1
ATOM 706 O O . GLY A 1 99 ? -13.593 5.833 7.840 1.00 85.62 99 GLY A O 1
ATOM 707 N N . SER A 1 100 ? -13.803 3.611 7.910 1.00 86.56 100 SER A N 1
ATOM 708 C CA . SER A 1 100 ? -12.559 3.394 8.650 1.00 86.56 100 SER A CA 1
ATOM 709 C C . SER A 1 100 ? -11.293 3.318 7.782 1.00 86.56 100 SER A C 1
ATOM 711 O O . SER A 1 100 ? -10.220 3.000 8.287 1.00 86.56 100 SER A O 1
ATOM 713 N N . LEU A 1 101 ? -11.353 3.655 6.496 1.00 91.69 101 LEU A N 1
ATOM 714 C CA . LEU A 1 101 ? -10.153 3.734 5.669 1.00 91.69 101 LEU A CA 1
ATOM 715 C C . LEU A 1 101 ? -10.165 5.027 4.848 1.00 91.69 101 LEU A C 1
ATOM 717 O O . LEU A 1 101 ? -11.069 5.210 4.033 1.00 91.69 101 LEU A O 1
ATOM 721 N N . PRO A 1 102 ? -9.207 5.947 5.062 1.00 90.88 102 PRO A N 1
ATOM 722 C CA . PRO A 1 102 ? -9.107 7.143 4.245 1.00 90.88 102 PRO A CA 1
ATOM 723 C C . PRO A 1 102 ? -8.568 6.746 2.868 1.00 90.88 102 PRO A C 1
ATOM 725 O O . PRO A 1 102 ? -7.508 6.134 2.777 1.00 90.88 102 PRO A O 1
ATOM 728 N N . LEU A 1 103 ? -9.282 7.100 1.803 1.00 93.25 103 LEU A N 1
ATOM 729 C CA . LEU A 1 103 ? -8.836 6.880 0.427 1.00 93.25 103 LEU A CA 1
ATOM 730 C C . LEU A 1 103 ? -8.339 8.209 -0.157 1.00 93.25 103 LEU A C 1
ATOM 732 O O . LEU A 1 103 ? -9.159 9.016 -0.604 1.00 93.25 103 LEU A O 1
ATOM 736 N N . PRO A 1 104 ? -7.027 8.504 -0.087 1.00 91.88 104 PRO A N 1
ATOM 737 C CA . PRO A 1 104 ? -6.482 9.710 -0.693 1.00 91.88 104 PRO A CA 1
ATOM 738 C C . PRO A 1 104 ? -6.697 9.731 -2.211 1.00 91.88 104 PRO A C 1
ATOM 740 O O . PRO A 1 104 ? -6.513 8.736 -2.907 1.00 91.88 104 PRO A O 1
ATOM 743 N N . GLY A 1 105 ? -7.053 10.908 -2.728 1.00 88.75 105 GLY A N 1
ATOM 744 C CA . GLY A 1 105 ? -7.087 11.164 -4.165 1.00 88.75 105 GLY A CA 1
ATOM 745 C C . GLY A 1 105 ? -5.690 11.382 -4.748 1.00 88.75 105 GLY A C 1
ATOM 746 O O . GLY A 1 105 ? -4.723 11.629 -4.025 1.00 88.75 105 GLY A O 1
ATOM 747 N N . LEU A 1 106 ? -5.596 11.339 -6.077 1.00 86.75 106 LEU A N 1
ATOM 748 C CA . LEU A 1 106 ? -4.364 11.663 -6.786 1.00 86.75 106 LEU A CA 1
ATOM 749 C C . LEU A 1 106 ? -3.989 13.130 -6.525 1.00 86.75 106 LEU A C 1
ATOM 751 O O . LEU A 1 106 ? -4.785 14.037 -6.776 1.00 86.75 106 LEU A O 1
ATOM 755 N N . ALA A 1 107 ? -2.774 13.369 -6.032 1.00 81.62 107 ALA A N 1
ATOM 756 C CA . ALA A 1 107 ? -2.257 14.723 -5.917 1.00 81.62 107 ALA A CA 1
ATOM 757 C C . ALA A 1 107 ? -2.107 15.306 -7.327 1.00 81.62 107 ALA A C 1
ATOM 759 O O . ALA A 1 107 ? -1.372 14.761 -8.150 1.00 81.62 107 ALA A O 1
ATOM 760 N N . ALA A 1 108 ? -2.806 16.408 -7.609 1.00 76.06 108 ALA A N 1
ATOM 761 C CA . ALA A 1 108 ? -2.568 17.154 -8.832 1.00 76.06 108 ALA A CA 1
ATOM 762 C C . ALA A 1 108 ? -1.097 17.578 -8.854 1.00 76.06 108 ALA A C 1
ATOM 764 O O . ALA A 1 108 ? -0.593 18.129 -7.870 1.00 76.06 108 ALA A O 1
ATOM 765 N N . GLU A 1 109 ? -0.414 17.319 -9.968 1.00 65.12 109 GLU A N 1
ATOM 766 C CA . GLU A 1 109 ? 0.908 17.878 -10.200 1.00 65.12 109 GLU A CA 1
ATOM 767 C C . GLU A 1 109 ? 0.749 19.398 -10.131 1.00 65.12 109 GLU A C 1
ATOM 769 O O . GLU A 1 109 ? 0.106 20.023 -10.978 1.00 65.12 109 GLU A O 1
ATOM 774 N N . ARG A 1 110 ? 1.220 19.995 -9.031 1.00 56.03 110 ARG A N 1
ATOM 775 C CA . ARG A 1 110 ? 1.157 21.438 -8.853 1.00 56.03 110 ARG A CA 1
ATOM 776 C C . ARG A 1 110 ? 2.092 22.010 -9.901 1.00 56.03 110 ARG A C 1
ATOM 778 O O . ARG A 1 110 ? 3.302 22.031 -9.684 1.00 56.03 110 ARG A O 1
ATOM 785 N N . ALA A 1 111 ? 1.522 22.447 -11.024 1.00 61.91 111 ALA A N 1
ATOM 786 C CA . ALA A 1 111 ? 2.246 23.228 -12.007 1.00 61.91 111 ALA A CA 1
ATOM 787 C C . ALA A 1 111 ? 3.034 24.298 -11.238 1.00 61.91 111 ALA A C 1
ATOM 789 O O . ALA A 1 111 ? 2.463 24.910 -10.317 1.00 61.91 111 ALA A O 1
ATOM 790 N N . PRO A 1 112 ? 4.337 24.479 -11.531 1.00 65.62 112 PRO A N 1
ATOM 791 C CA . PRO A 1 112 ? 5.100 25.534 -10.892 1.00 65.62 112 PRO A CA 1
ATOM 792 C C . PRO A 1 112 ? 4.274 26.815 -11.020 1.00 65.62 112 PRO A C 1
ATOM 794 O O . PRO A 1 112 ? 3.715 27.055 -12.098 1.00 65.62 112 PRO A O 1
ATOM 797 N N . PRO A 1 113 ? 4.091 27.583 -9.927 1.00 65.75 113 PRO A N 1
ATOM 798 C CA . PRO A 1 113 ? 3.332 28.818 -10.018 1.00 65.75 113 PRO A CA 1
ATOM 799 C C . PRO A 1 113 ? 3.899 29.607 -11.202 1.00 65.75 113 PRO A C 1
ATOM 801 O O . PRO A 1 113 ? 5.131 29.647 -11.328 1.00 65.75 113 PRO A O 1
ATOM 804 N N . PRO A 1 114 ? 3.049 30.175 -12.084 1.00 62.25 114 PRO A N 1
ATOM 805 C CA . PRO A 1 114 ? 3.551 31.022 -13.156 1.00 62.25 114 PRO A CA 1
ATOM 806 C C . PRO A 1 114 ? 4.494 32.012 -12.493 1.00 62.25 114 PRO A C 1
ATOM 808 O O . PRO A 1 114 ? 4.142 32.539 -11.430 1.00 62.25 114 PRO A O 1
ATOM 811 N N . ALA A 1 115 ? 5.706 32.156 -13.037 1.00 63.62 115 ALA A N 1
ATOM 812 C CA . ALA A 1 115 ? 6.675 33.107 -12.525 1.00 63.62 115 ALA A CA 1
ATOM 813 C C . ALA A 1 115 ? 5.923 34.427 -12.368 1.00 63.62 115 ALA A C 1
ATOM 815 O O . ALA A 1 115 ? 5.539 35.044 -13.357 1.00 63.62 115 ALA A O 1
ATOM 816 N N . LYS A 1 116 ? 5.590 34.793 -11.125 1.00 55.88 116 LYS A N 1
ATOM 817 C CA . LYS A 1 116 ? 5.075 36.122 -10.856 1.00 55.88 116 LYS A CA 1
ATOM 818 C C . LYS A 1 116 ? 6.214 37.003 -11.312 1.00 55.88 116 LYS A C 1
ATOM 820 O O . LYS A 1 116 ? 7.295 36.895 -10.730 1.00 55.88 116 LYS A O 1
ATOM 825 N N . ASP A 1 117 ? 5.986 37.800 -12.351 1.00 56.62 117 ASP A N 1
ATOM 826 C CA . ASP A 1 117 ? 6.835 38.942 -12.645 1.00 56.62 117 ASP A CA 1
ATOM 827 C C . ASP A 1 117 ? 7.082 39.615 -11.304 1.00 56.62 117 ASP A C 1
ATOM 829 O O . ASP A 1 117 ? 6.138 40.055 -10.642 1.00 56.62 117 ASP A O 1
ATOM 833 N N . ALA A 1 118 ? 8.319 39.514 -10.817 1.00 52.41 118 ALA A N 1
ATOM 834 C CA . ALA A 1 118 ? 8.650 39.961 -9.483 1.00 52.41 118 ALA A CA 1
ATOM 835 C C . ALA A 1 118 ? 8.230 41.435 -9.398 1.00 52.41 118 ALA A C 1
ATOM 837 O O . ALA A 1 118 ? 8.759 42.244 -10.169 1.00 52.41 118 ALA A O 1
ATOM 838 N N . PRO A 1 119 ? 7.288 41.819 -8.514 1.00 49.12 119 PRO A N 1
ATOM 839 C CA . PRO A 1 119 ? 7.028 43.227 -8.285 1.00 49.12 119 PRO A CA 1
ATOM 840 C C . PRO A 1 119 ? 8.269 43.762 -7.573 1.00 49.12 119 PRO A C 1
ATOM 842 O O . PRO A 1 119 ? 8.435 43.564 -6.373 1.00 49.12 119 PRO A O 1
ATOM 845 N N . GLY A 1 120 ? 9.206 44.321 -8.339 1.00 52.12 120 GLY A N 1
ATOM 846 C CA . GLY A 1 120 ? 10.468 44.810 -7.787 1.00 52.12 120 GLY A CA 1
ATOM 847 C C . GLY A 1 120 ? 11.712 44.667 -8.658 1.00 52.12 120 GLY A C 1
ATOM 848 O O . GLY A 1 120 ? 12.792 44.964 -8.163 1.00 52.12 120 GLY A O 1
ATOM 849 N N . ALA A 1 121 ? 11.620 44.299 -9.942 1.00 50.91 121 ALA A N 1
ATOM 850 C CA . ALA A 1 121 ? 12.780 44.384 -10.846 1.00 50.91 121 ALA A CA 1
ATOM 851 C C . ALA A 1 121 ? 13.309 45.829 -11.061 1.00 50.91 121 ALA A C 1
ATOM 853 O O . ALA A 1 121 ? 14.309 46.015 -11.748 1.00 50.91 121 ALA A O 1
ATOM 854 N N . GLY A 1 122 ? 12.663 46.846 -10.472 1.00 56.22 122 GLY A N 1
ATOM 855 C CA . GLY A 1 122 ? 13.068 48.251 -10.562 1.00 56.22 122 GLY A CA 1
ATOM 856 C C . GLY A 1 122 ? 13.091 49.035 -9.245 1.00 56.22 122 GLY A C 1
ATOM 857 O O . GLY A 1 122 ? 13.428 50.214 -9.282 1.00 56.22 122 GLY A O 1
ATOM 858 N N . GLU A 1 123 ? 12.766 48.436 -8.092 1.00 61.38 123 GLU A N 1
ATOM 859 C CA . GLU A 1 123 ? 12.853 49.150 -6.808 1.00 61.38 123 GLU A CA 1
ATOM 860 C C . GLU A 1 123 ? 14.088 48.710 -6.021 1.00 61.38 123 GLU A C 1
ATOM 862 O O . GLU A 1 123 ? 14.143 47.649 -5.402 1.00 61.38 123 GLU A O 1
ATOM 867 N N . ASP A 1 124 ? 15.102 49.571 -6.074 1.00 61.88 124 ASP A N 1
ATOM 868 C CA . ASP A 1 124 ? 16.364 49.463 -5.350 1.00 61.88 124 ASP A CA 1
ATOM 869 C C . ASP A 1 124 ? 16.083 49.418 -3.829 1.00 61.88 124 ASP A C 1
ATOM 871 O O . ASP A 1 124 ? 15.825 50.433 -3.173 1.00 61.88 124 ASP A O 1
ATOM 875 N N . MET A 1 125 ? 16.065 48.211 -3.251 1.00 57.56 125 MET A N 1
ATOM 876 C CA . MET A 1 125 ? 15.817 47.996 -1.823 1.00 57.56 125 MET A CA 1
ATOM 877 C C . MET A 1 125 ? 16.894 48.686 -0.969 1.00 57.56 125 MET A C 1
ATOM 879 O O . MET A 1 125 ? 18.036 48.230 -0.878 1.00 57.56 125 MET A O 1
ATOM 883 N N . ARG A 1 126 ? 16.512 49.743 -0.240 1.00 61.75 126 ARG A N 1
ATOM 884 C CA . ARG A 1 126 ? 17.417 50.540 0.619 1.00 61.75 126 ARG A CA 1
ATOM 885 C C . ARG A 1 126 ? 18.096 49.752 1.751 1.00 61.75 126 ARG A C 1
ATOM 887 O O . ARG A 1 126 ? 19.143 50.176 2.234 1.00 61.75 126 ARG A O 1
ATOM 894 N N . ILE A 1 127 ? 17.546 48.604 2.157 1.00 56.28 127 ILE A N 1
ATOM 895 C CA . ILE A 1 127 ? 18.125 47.739 3.206 1.00 56.28 127 ILE A CA 1
ATOM 896 C C . ILE A 1 127 ? 19.244 46.844 2.639 1.00 56.28 127 ILE A C 1
ATOM 898 O O . ILE A 1 127 ? 20.242 46.583 3.312 1.00 56.28 127 ILE A O 1
ATOM 902 N N . ALA A 1 128 ? 19.136 46.433 1.373 1.00 63.31 128 ALA A N 1
ATOM 903 C CA . ALA A 1 128 ? 20.109 45.569 0.703 1.00 63.31 128 ALA A CA 1
ATOM 904 C C . ALA A 1 128 ? 21.368 46.320 0.223 1.00 63.31 128 ALA A C 1
ATOM 906 O O . ALA A 1 128 ? 22.381 45.692 -0.094 1.00 63.31 128 ALA A O 1
ATOM 907 N N . TRP A 1 129 ? 21.365 47.661 0.232 1.00 60.56 129 TRP A N 1
ATOM 908 C CA . TRP A 1 129 ? 22.523 48.472 -0.174 1.00 60.56 129 TRP A CA 1
ATOM 909 C C . TRP A 1 129 ? 23.785 48.180 0.651 1.00 60.56 129 TRP A C 1
ATOM 911 O O . TRP A 1 129 ? 24.901 48.232 0.132 1.00 60.56 129 TRP A O 1
ATOM 921 N N . ARG A 1 130 ? 23.619 47.791 1.923 1.00 61.56 130 ARG A N 1
ATOM 922 C CA . ARG A 1 130 ? 24.744 47.406 2.786 1.00 61.56 130 ARG A CA 1
ATOM 923 C C . ARG A 1 130 ? 25.429 46.105 2.366 1.00 61.56 130 ARG A C 1
ATOM 925 O O . ARG A 1 130 ? 26.623 45.972 2.607 1.00 61.56 130 ARG A O 1
ATOM 932 N N . TYR A 1 131 ? 24.718 45.189 1.711 1.00 62.75 131 TYR A N 1
ATOM 933 C CA . TYR A 1 131 ? 25.253 43.880 1.324 1.00 62.75 131 TYR A CA 1
ATOM 934 C C . TYR A 1 131 ? 25.686 43.806 -0.145 1.00 62.75 131 TYR A C 1
ATOM 936 O O . TYR A 1 131 ? 26.408 42.889 -0.509 1.00 62.75 131 TYR A O 1
ATOM 944 N N . LYS A 1 132 ? 25.361 44.809 -0.975 1.00 63.00 132 LYS A N 1
ATOM 945 C CA . LYS A 1 132 ? 25.795 44.893 -2.387 1.00 63.00 132 LYS A CA 1
ATOM 946 C C . LYS A 1 132 ? 27.324 44.890 -2.571 1.00 63.00 132 LYS A C 1
ATOM 948 O O . LYS A 1 132 ? 27.808 44.582 -3.652 1.00 63.00 132 LYS A O 1
ATOM 953 N N . ARG A 1 133 ? 28.086 45.247 -1.527 1.00 62.53 133 ARG A N 1
ATOM 954 C CA . ARG A 1 133 ? 29.562 45.226 -1.514 1.00 62.53 133 ARG A CA 1
ATOM 955 C C . ARG A 1 133 ? 30.175 43.988 -0.856 1.00 62.53 133 ARG A C 1
ATOM 957 O O . ARG A 1 133 ? 31.397 43.8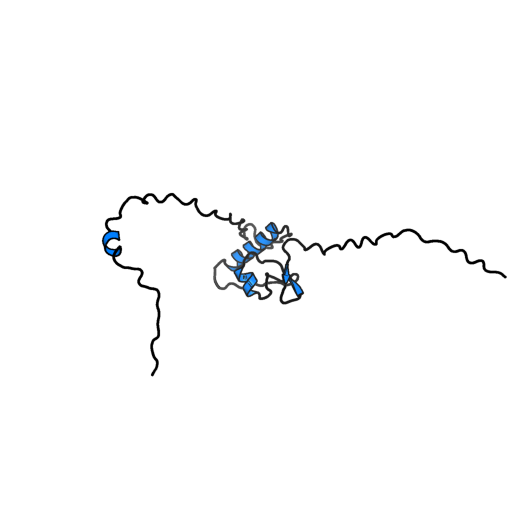94 -0.820 1.00 62.53 133 ARG A O 1
ATOM 964 N N . LEU A 1 134 ? 29.373 43.054 -0.344 1.00 63.41 134 LEU A N 1
ATOM 965 C CA . LEU A 1 134 ? 29.882 41.731 -0.004 1.00 63.41 134 LEU A CA 1
ATOM 966 C C . LEU A 1 134 ? 29.797 40.882 -1.270 1.00 63.41 134 LEU A C 1
ATOM 968 O O . LEU A 1 134 ? 28.710 40.524 -1.714 1.00 63.41 134 LEU A O 1
ATOM 972 N N . GLY A 1 135 ? 30.951 40.598 -1.872 1.00 64.56 135 GLY A N 1
ATOM 973 C CA . GLY A 1 135 ? 31.043 39.592 -2.925 1.00 64.56 135 GLY A CA 1
ATOM 974 C C . GLY A 1 135 ? 30.566 38.216 -2.430 1.00 64.56 135 GLY A C 1
ATOM 975 O O . GLY A 1 135 ? 30.347 38.027 -1.229 1.00 64.56 135 GLY A O 1
ATOM 976 N N . PRO A 1 136 ? 30.402 37.239 -3.334 1.00 64.06 136 PRO A N 1
ATOM 977 C CA . PRO A 1 136 ? 29.989 35.887 -2.975 1.00 64.06 136 PRO A CA 1
ATOM 978 C C . PRO A 1 136 ? 31.083 35.205 -2.137 1.00 64.06 136 PRO A C 1
ATOM 980 O O . PRO A 1 136 ? 32.002 34.587 -2.664 1.00 64.06 136 PRO A O 1
ATOM 983 N N . HIS A 1 137 ? 31.015 35.336 -0.813 1.00 55.47 137 HIS A N 1
ATOM 984 C CA . HIS A 1 137 ? 31.864 34.587 0.106 1.00 55.47 137 HIS A CA 1
ATOM 985 C C . HIS A 1 137 ? 31.200 33.245 0.412 1.00 55.47 137 HIS A C 1
ATOM 987 O O . HIS A 1 137 ? 30.152 33.205 1.053 1.00 55.47 137 HIS A O 1
ATOM 993 N N . GLY A 1 138 ? 31.817 32.150 -0.039 1.00 55.75 138 GLY A N 1
ATOM 994 C CA . GLY A 1 138 ? 31.391 30.811 0.368 1.00 55.75 138 GLY A CA 1
ATOM 995 C C . GLY A 1 138 ? 31.926 29.627 -0.435 1.00 55.75 138 GLY A C 1
ATOM 996 O O . GLY A 1 138 ? 31.822 28.510 0.057 1.00 55.75 138 GLY A O 1
ATOM 997 N N . GLU A 1 139 ? 32.531 29.828 -1.609 1.00 54.97 139 GLU A N 1
ATOM 998 C CA . GLU A 1 139 ? 33.029 28.717 -2.435 1.00 54.97 139 GLU A CA 1
ATOM 99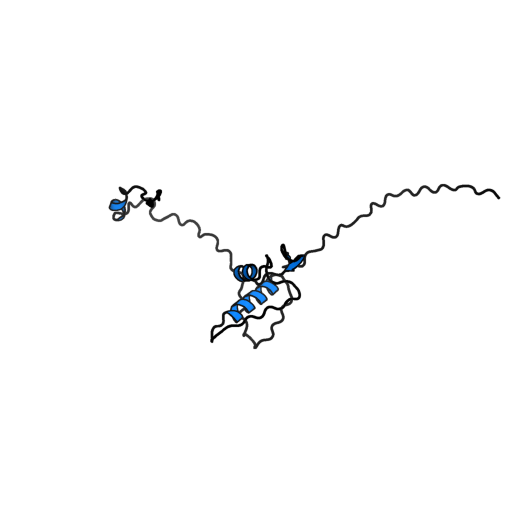9 C C . GLU A 1 139 ? 34.536 28.487 -2.232 1.00 54.97 139 GLU A C 1
ATOM 1001 O O . GLU A 1 139 ? 35.338 28.775 -3.113 1.00 54.97 139 GLU A O 1
ATOM 1006 N N . THR A 1 140 ? 34.958 28.044 -1.043 1.00 47.81 140 THR A N 1
ATOM 1007 C CA . THR A 1 140 ? 36.182 27.226 -0.860 1.00 47.81 140 THR A CA 1
ATOM 1008 C C . THR A 1 140 ? 36.305 26.765 0.593 1.00 47.81 140 THR A C 1
ATOM 1010 O O . THR A 1 140 ? 36.777 27.486 1.469 1.00 47.81 140 THR A O 1
A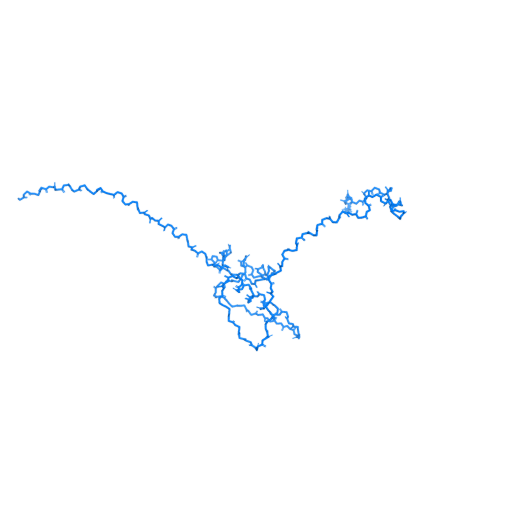TOM 1013 N N . ARG A 1 141 ? 35.909 25.515 0.863 1.00 53.75 141 ARG A N 1
ATOM 1014 C CA . ARG A 1 141 ? 36.455 24.758 1.998 1.00 53.75 141 ARG A CA 1
ATOM 1015 C C . ARG A 1 141 ? 37.787 24.170 1.544 1.00 53.75 141 ARG A C 1
ATOM 1017 O O . ARG A 1 141 ? 37.794 23.275 0.706 1.00 53.75 141 ARG A O 1
ATOM 1024 N N . GLY A 1 142 ? 38.891 24.668 2.088 1.00 49.84 142 GLY A N 1
ATOM 1025 C CA . GLY A 1 142 ? 40.232 24.142 1.850 1.00 49.84 142 GLY A CA 1
ATOM 1026 C C . GLY A 1 142 ? 40.944 23.845 3.165 1.00 49.84 142 GLY A C 1
ATOM 1027 O O . GLY A 1 142 ? 41.421 24.768 3.807 1.00 49.84 142 GLY A O 1
ATOM 1028 N N . ALA A 1 143 ? 40.964 22.555 3.513 1.00 51.78 143 ALA A N 1
ATOM 1029 C CA . ALA A 1 143 ? 41.920 21.819 4.349 1.00 51.78 143 ALA A CA 1
ATOM 1030 C C . ALA A 1 143 ? 42.336 22.380 5.729 1.00 51.78 143 ALA A C 1
ATOM 1032 O O . ALA A 1 143 ? 43.124 23.313 5.842 1.00 51.78 143 ALA A O 1
ATOM 1033 N N . TRP A 1 144 ? 41.921 21.671 6.784 1.00 47.72 144 TRP A N 1
ATOM 1034 C CA . TRP A 1 144 ? 42.636 21.650 8.064 1.00 47.72 144 TRP A CA 1
ATOM 1035 C C . TRP A 1 144 ? 43.777 20.622 7.977 1.00 47.72 144 TRP A C 1
ATOM 1037 O O . TRP A 1 144 ? 43.495 19.482 7.597 1.00 47.72 144 TRP A O 1
ATOM 1047 N N . PRO A 1 145 ? 45.035 20.968 8.304 1.00 52.69 145 PRO A N 1
ATOM 1048 C CA . PRO A 1 145 ? 46.094 19.977 8.441 1.00 52.69 145 PRO A CA 1
ATOM 1049 C C . PRO A 1 145 ? 45.959 19.227 9.776 1.00 52.69 145 PRO A C 1
ATOM 1051 O O . PRO A 1 145 ? 45.715 19.839 10.816 1.00 52.69 145 PRO A O 1
ATOM 1054 N N . ALA A 1 146 ? 46.095 17.902 9.713 1.00 53.09 146 ALA A N 1
ATOM 1055 C CA . ALA A 1 146 ? 46.456 17.059 10.848 1.00 53.09 146 ALA A CA 1
ATOM 1056 C C . ALA A 1 146 ? 47.990 17.043 10.970 1.00 53.09 146 ALA A C 1
ATOM 1058 O O . ALA A 1 146 ? 48.666 17.203 9.951 1.00 53.09 146 ALA A O 1
ATOM 1059 N N . ASP A 1 147 ? 48.485 16.889 12.198 1.00 56.78 147 ASP A N 1
ATOM 1060 C CA . ASP A 1 147 ? 49.913 16.813 12.546 1.00 56.78 147 ASP A CA 1
ATOM 1061 C C . ASP A 1 147 ? 50.708 15.783 11.720 1.00 56.78 147 ASP A C 1
ATOM 1063 O O . ASP A 1 147 ? 50.156 14.697 11.411 1.00 56.78 147 ASP A O 1
#

pLDDT: mean 75.7, std 17.0, range [43.59, 95.38]

Organism: NCBI:txid703511

InterPro domains:
  IPR008728 Elongator complex protein 4 [PF05625] (24-134)
  IPR008728 Elongator complex protein 4 [PTHR12896] (2-135)
  IPR027417 P-loop containing nucleoside triphosphate hydrolase [G3DSA:3.40.50.300] (18-142)

Secondary structure (DSSP, 8-state):
------------------------PPTTEEE-TTTSSEEE--S-HHHHHHTSSSSSEETT--------SS--HHHHHHHHHHHHHHHTT------SSTT-S--PPPPP---PPP----TTTT---TTGGGTTTS---------PPP-

Radius of gyration: 31.82 Å; chains: 1; bounding box: 68×104×80 Å